Protein AF-A0A9N9JD90-F1 (afdb_monomer_lite)

Radius of gyration: 15.73 Å; chains: 1; bounding box: 44×30×40 Å

pLDDT: mean 80.85, std 16.16, range [41.91, 97.25]

Foldseek 3Di:
DVVVQLVVLLVLLVVLQVLLCLLLVDDLVPDDLVNLCVNLQVVLVLVVVVVVQVVVPDDDDPDDGDPSNLLSSLSSLLRNCVRQPAPVNPDDRCSLVSCCVRPVRNHPLSVLVVLVVSLVVCCVRVVVPVVSPVSSVVSVVSQCVGPVSVVSCVVPPVNVVD

Organism: NCBI:txid94023

InterPro domains:
  IPR044189 Exportin 4/7-like [PTHR12596] (6-162)
  IPR057947 Exportin-7/Ran-binding protein 17, TPR domain [PF25795] (3-162)

Sequence (162 aa):
FTQNLEVIEIKFAWLVYMIGGLVGGRQTYFSTEEDDVIDGEIACKVINIMNENKSWSDPRGSANGSEKLELAFIYFFQQFRKSYIGESSQNVSKAYNKLSEQLGINDQTMLLEIIVTKIGTNLKIWGANTNIINRTVALFNDLAAGYSSVRFLRKIQTAQFI

Structure (mmCIF, N/CA/C/O backbone):
data_AF-A0A9N9JD90-F1
#
_entry.id   AF-A0A9N9JD90-F1
#
loop_
_atom_site.group_PDB
_atom_site.id
_atom_site.type_symbol
_atom_site.label_atom_id
_atom_site.label_alt_id
_atom_site.label_comp_id
_atom_site.label_asym_id
_atom_site.label_entity_id
_atom_site.label_seq_id
_atom_site.pdbx_PDB_ins_code
_atom_site.Cartn_x
_atom_site.Cartn_y
_atom_site.Cartn_z
_atom_site.occupancy
_atom_site.B_iso_or_equiv
_atom_site.auth_seq_id
_atom_site.auth_comp_id
_atom_site.auth_asym_id
_atom_site.auth_atom_id
_atom_site.pdbx_PDB_model_num
ATOM 1 N N . PHE A 1 1 ? -26.413 12.065 7.040 1.00 55.69 1 PHE A N 1
ATOM 2 C CA . PH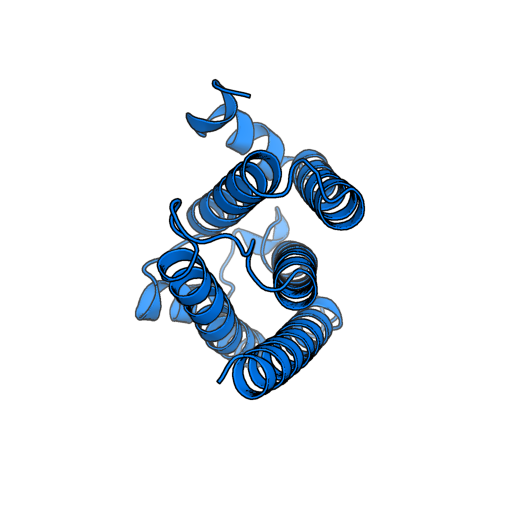E A 1 1 ? -25.018 12.345 6.638 1.00 55.69 1 PHE A CA 1
ATOM 3 C C . PHE A 1 1 ? -24.082 11.205 7.036 1.00 55.69 1 PHE A C 1
ATOM 5 O O . PHE A 1 1 ? -23.478 10.627 6.147 1.00 55.69 1 PHE A O 1
ATOM 12 N N . THR A 1 2 ? -24.041 10.796 8.309 1.00 60.34 2 THR A N 1
ATOM 13 C CA . THR A 1 2 ? -23.163 9.718 8.820 1.00 60.34 2 THR A CA 1
ATOM 14 C C . THR A 1 2 ? -23.352 8.363 8.124 1.00 60.34 2 THR A C 1
ATOM 16 O O . THR A 1 2 ? -22.377 7.753 7.709 1.00 60.34 2 THR A O 1
ATOM 19 N N . GLN A 1 3 ? -24.598 7.933 7.886 1.00 64.44 3 GLN A N 1
ATOM 20 C CA . GLN A 1 3 ? -24.886 6.669 7.186 1.00 64.44 3 GLN A CA 1
ATOM 21 C C . GLN A 1 3 ? -24.423 6.674 5.716 1.00 64.44 3 GLN A C 1
ATOM 23 O O . GLN A 1 3 ? -23.985 5.654 5.195 1.00 64.44 3 GLN A O 1
ATOM 28 N N . ASN A 1 4 ? -24.480 7.829 5.044 1.00 78.62 4 ASN A N 1
ATOM 29 C CA . ASN A 1 4 ? -23.990 7.948 3.668 1.00 78.62 4 ASN A CA 1
ATOM 30 C C . ASN A 1 4 ? -22.460 7.912 3.626 1.00 78.62 4 ASN A C 1
ATOM 32 O O . ASN A 1 4 ? -21.902 7.323 2.705 1.00 78.62 4 ASN A O 1
ATOM 36 N N . LEU A 1 5 ? -21.800 8.505 4.626 1.00 79.69 5 LEU A N 1
ATOM 37 C CA . LEU A 1 5 ? -20.347 8.477 4.752 1.00 79.69 5 LEU A CA 1
ATOM 38 C C . LEU A 1 5 ? -19.842 7.046 4.966 1.00 79.69 5 LEU A C 1
ATOM 40 O O . LEU A 1 5 ? -18.995 6.600 4.203 1.00 79.69 5 LEU A O 1
ATOM 44 N N . GLU A 1 6 ? -20.439 6.290 5.891 1.00 82.25 6 GLU A N 1
ATOM 45 C CA . GLU A 1 6 ? -20.046 4.897 6.144 1.00 82.25 6 GLU A CA 1
ATOM 46 C C . GLU A 1 6 ? -20.182 4.020 4.884 1.00 82.25 6 GLU A C 1
ATOM 48 O O . GLU A 1 6 ? -19.293 3.236 4.548 1.00 82.25 6 GLU A O 1
ATOM 53 N N . VAL A 1 7 ? -21.275 4.179 4.128 1.00 87.31 7 VAL A N 1
ATOM 54 C CA . VAL A 1 7 ? -21.475 3.452 2.863 1.00 87.31 7 VAL A CA 1
ATOM 55 C C . VAL A 1 7 ? -20.405 3.820 1.832 1.00 87.31 7 VAL A C 1
ATOM 57 O O . VAL A 1 7 ? -19.929 2.947 1.105 1.00 87.31 7 VAL A O 1
ATOM 60 N N . ILE A 1 8 ? -20.024 5.096 1.749 1.00 86.75 8 ILE A N 1
ATOM 61 C CA . ILE A 1 8 ? -18.970 5.567 0.842 1.00 86.75 8 ILE A CA 1
ATOM 62 C C . ILE A 1 8 ? -17.610 4.992 1.255 1.00 86.75 8 ILE A C 1
ATOM 64 O O . ILE A 1 8 ? -16.898 4.454 0.409 1.00 86.75 8 ILE A O 1
ATOM 68 N N . GLU A 1 9 ? -17.273 5.023 2.542 1.00 86.50 9 GLU A N 1
ATOM 69 C CA . GLU A 1 9 ? -16.024 4.466 3.069 1.00 86.50 9 GLU A CA 1
ATOM 70 C C . GLU A 1 9 ? -15.919 2.958 2.822 1.00 86.50 9 GLU A C 1
ATOM 72 O O . GLU A 1 9 ? -14.863 2.467 2.429 1.00 86.50 9 GLU A O 1
ATOM 77 N N . ILE A 1 10 ? -17.021 2.215 2.981 1.00 90.56 10 ILE A N 1
ATOM 78 C CA . ILE A 1 10 ? -17.069 0.781 2.667 1.00 90.56 10 ILE A CA 1
ATOM 79 C C . ILE A 1 10 ? -16.841 0.543 1.172 1.00 90.56 10 ILE A C 1
ATOM 81 O O . ILE A 1 10 ? -16.094 -0.364 0.805 1.00 90.56 10 ILE A O 1
ATOM 85 N N . LYS A 1 11 ? -17.453 1.348 0.295 1.00 93.12 11 LYS A N 1
ATOM 86 C CA . LYS A 1 11 ? -17.237 1.241 -1.158 1.00 93.12 11 LYS A CA 1
ATOM 87 C C . LYS A 1 11 ? -15.778 1.503 -1.525 1.00 93.12 11 LYS A C 1
ATOM 89 O O . LYS A 1 11 ? -15.215 0.745 -2.313 1.00 93.12 11 LYS A O 1
ATOM 94 N N . PHE A 1 12 ? -15.155 2.519 -0.927 1.00 92.88 12 PHE A N 1
ATOM 95 C CA . PHE A 1 12 ? -13.727 2.770 -1.111 1.00 92.88 12 PHE A CA 1
ATOM 96 C C . PHE A 1 12 ? -12.867 1.634 -0.559 1.00 92.88 12 PHE A C 1
ATOM 98 O O . PHE A 1 12 ? -11.923 1.230 -1.229 1.00 92.88 12 PHE A O 1
ATOM 105 N N . ALA A 1 13 ? -13.215 1.062 0.595 1.00 94.81 13 ALA A N 1
ATOM 106 C CA . ALA A 1 13 ? -12.484 -0.067 1.161 1.00 94.81 13 ALA A CA 1
ATOM 107 C C . ALA A 1 13 ? -12.482 -1.261 0.195 1.00 94.81 13 ALA A C 1
ATOM 109 O O . ALA A 1 13 ? -11.423 -1.799 -0.122 1.00 94.81 13 ALA A O 1
ATOM 110 N N . TRP A 1 14 ? -13.649 -1.630 -0.343 1.00 96.94 14 TRP A N 1
ATOM 111 C CA . TRP A 1 14 ? -13.754 -2.685 -1.355 1.00 96.94 14 TRP A CA 1
ATOM 112 C C . TRP A 1 14 ? -12.948 -2.371 -2.611 1.00 96.94 14 TRP A C 1
ATOM 114 O O . TRP A 1 14 ? -12.246 -3.244 -3.117 1.00 96.94 14 TRP A O 1
ATOM 124 N N . LEU A 1 15 ? -13.014 -1.131 -3.099 1.00 96.38 15 LEU A N 1
ATOM 125 C CA . LEU A 1 15 ? -12.248 -0.707 -4.267 1.00 96.38 15 LEU A CA 1
ATOM 126 C C . LEU A 1 15 ? -10.738 -0.852 -4.037 1.00 96.38 15 LEU A C 1
ATOM 128 O O . LEU A 1 15 ? -10.044 -1.418 -4.877 1.00 96.38 15 LEU A O 1
ATOM 132 N N . VAL A 1 16 ? -10.239 -0.398 -2.888 1.00 97.25 16 VAL A N 1
ATOM 133 C CA . VAL A 1 16 ? -8.819 -0.487 -2.524 1.00 97.25 16 VAL A CA 1
ATOM 134 C C . VAL A 1 16 ? -8.382 -1.947 -2.358 1.00 97.25 16 VAL A C 1
ATOM 136 O O . VAL A 1 16 ? -7.311 -2.315 -2.837 1.00 97.25 16 VAL A O 1
ATOM 139 N N . TYR A 1 17 ? -9.216 -2.809 -1.763 1.00 97.12 17 TYR A N 1
ATOM 140 C CA . TYR A 1 17 ? -8.941 -4.248 -1.695 1.00 97.12 17 TYR A CA 1
ATOM 141 C C . TYR A 1 17 ? -8.838 -4.891 -3.079 1.00 97.12 17 TYR A C 1
ATOM 143 O O . TYR A 1 17 ? -7.902 -5.651 -3.325 1.00 97.12 17 TYR A O 1
ATOM 151 N N . MET A 1 18 ? -9.769 -4.576 -3.986 1.00 96.00 18 MET A N 1
ATOM 152 C CA . MET A 1 18 ? -9.738 -5.090 -5.358 1.00 96.00 18 MET A CA 1
ATOM 153 C C . MET A 1 18 ? -8.479 -4.629 -6.093 1.00 96.00 18 MET A C 1
ATOM 155 O O . MET A 1 18 ? -7.806 -5.453 -6.704 1.00 96.00 18 MET A O 1
ATOM 159 N N . ILE A 1 19 ? -8.109 -3.350 -5.972 1.00 95.25 19 ILE A N 1
ATOM 160 C CA . ILE A 1 19 ? -6.869 -2.815 -6.550 1.00 95.25 19 ILE A CA 1
ATOM 161 C C . ILE A 1 19 ? -5.646 -3.548 -5.984 1.00 95.25 19 ILE A C 1
ATOM 163 O O . ILE A 1 19 ? -4.807 -4.014 -6.747 1.00 95.25 19 ILE A O 1
ATOM 167 N N . GLY A 1 20 ? -5.559 -3.711 -4.660 1.00 94.38 20 GLY A N 1
ATOM 168 C CA . GLY A 1 20 ? -4.459 -4.447 -4.034 1.00 94.38 20 GLY A CA 1
ATOM 169 C C . GLY A 1 20 ? -4.365 -5.892 -4.527 1.00 94.38 20 GLY A C 1
ATOM 170 O O . GLY A 1 20 ? -3.274 -6.369 -4.823 1.00 94.38 20 GLY A O 1
ATOM 171 N N . GLY A 1 21 ? -5.503 -6.575 -4.665 1.00 93.12 21 GLY A N 1
ATOM 172 C CA . GLY A 1 21 ? -5.559 -7.949 -5.161 1.00 93.12 21 GLY A CA 1
ATOM 173 C C . GLY A 1 21 ? -5.143 -8.070 -6.628 1.00 93.12 21 GLY A C 1
ATOM 174 O O . GLY A 1 21 ? -4.448 -9.019 -6.977 1.00 93.12 21 GLY A O 1
ATOM 175 N N . LEU A 1 22 ? -5.516 -7.098 -7.466 1.00 90.56 22 LEU A N 1
ATOM 176 C CA . LEU A 1 22 ? -5.107 -7.038 -8.872 1.00 90.56 22 LEU A CA 1
ATOM 177 C C . LEU A 1 22 ? -3.595 -6.852 -9.007 1.00 90.56 22 LEU A C 1
ATOM 179 O O . LEU A 1 22 ? -2.959 -7.618 -9.725 1.00 90.56 22 LEU A O 1
ATOM 183 N N . VAL A 1 23 ? -3.016 -5.903 -8.266 1.00 89.31 23 VAL A N 1
ATOM 184 C CA . VAL A 1 23 ? -1.566 -5.662 -8.282 1.00 89.31 23 VAL A CA 1
ATOM 185 C C . VAL A 1 23 ? -0.807 -6.883 -7.752 1.00 89.31 23 VAL A C 1
ATOM 187 O O . VAL A 1 23 ? 0.089 -7.398 -8.408 1.00 89.31 23 VAL A O 1
ATOM 190 N N . GLY A 1 24 ? -1.186 -7.392 -6.576 1.00 85.25 24 GLY A N 1
ATOM 191 C CA . GLY A 1 24 ? -0.469 -8.493 -5.921 1.00 85.25 24 GLY A CA 1
ATOM 192 C C . GLY A 1 24 ? -0.696 -9.878 -6.530 1.00 85.25 24 GLY A C 1
ATOM 193 O O . GLY A 1 24 ? 0.058 -10.804 -6.238 1.00 85.25 24 GLY A O 1
ATOM 194 N N . GLY A 1 25 ? -1.746 -10.045 -7.338 1.00 81.69 25 GLY A N 1
ATOM 195 C CA . GLY A 1 25 ? -2.081 -11.306 -7.999 1.00 81.69 25 GLY A CA 1
ATOM 196 C C . GLY A 1 25 ? -1.279 -11.571 -9.273 1.00 81.69 25 GLY A C 1
ATOM 197 O O . GLY A 1 25 ? -1.236 -12.714 -9.734 1.00 81.69 25 GLY A O 1
ATOM 198 N N . ARG A 1 26 ? -0.628 -10.549 -9.845 1.00 76.12 26 ARG A N 1
ATOM 199 C CA . ARG A 1 26 ? 0.210 -10.718 -11.034 1.00 76.12 26 ARG A CA 1
ATOM 200 C C . ARG A 1 26 ? 1.528 -11.382 -10.649 1.00 76.12 26 ARG A C 1
ATOM 202 O O . ARG A 1 26 ? 2.287 -10.888 -9.819 1.00 76.12 26 ARG A O 1
ATOM 209 N N . GLN A 1 27 ? 1.824 -12.518 -11.275 1.00 65.38 27 GLN A N 1
ATOM 210 C CA . GLN A 1 27 ? 3.155 -13.108 -11.184 1.00 65.38 27 GLN A CA 1
ATOM 211 C C . GLN A 1 27 ? 4.141 -12.187 -11.909 1.00 65.38 27 GLN A C 1
ATOM 213 O O . GLN A 1 27 ? 3.966 -11.905 -13.092 1.00 65.38 27 GLN A O 1
ATOM 218 N N . THR A 1 28 ? 5.190 -11.749 -11.214 1.00 60.72 28 THR A N 1
ATOM 219 C CA . THR A 1 28 ? 6.144 -10.722 -11.675 1.00 60.72 28 THR A CA 1
ATOM 220 C C . THR A 1 28 ? 6.809 -11.055 -13.021 1.00 60.72 28 THR A C 1
ATOM 222 O O . THR A 1 28 ? 7.243 -10.155 -13.725 1.00 60.72 28 THR A O 1
ATOM 225 N N . TYR A 1 29 ? 6.850 -12.335 -13.412 1.00 57.97 29 TYR A N 1
ATOM 226 C CA . TYR A 1 29 ? 7.399 -12.802 -14.693 1.00 57.97 29 TYR A CA 1
ATOM 227 C C . TYR A 1 29 ? 6.449 -12.670 -15.896 1.00 57.97 29 TYR A C 1
ATOM 229 O O . TYR A 1 29 ? 6.908 -12.773 -17.030 1.00 57.97 29 TYR A O 1
ATOM 237 N N . PHE A 1 30 ? 5.148 -12.460 -15.671 1.00 61.53 30 PHE A N 1
ATOM 238 C CA . PHE A 1 30 ? 4.139 -12.301 -16.728 1.00 61.53 30 PHE A CA 1
ATOM 239 C C . PHE A 1 30 ? 3.630 -10.860 -16.870 1.00 61.53 30 PHE A C 1
ATOM 241 O O . PHE A 1 30 ? 2.835 -10.595 -17.768 1.00 61.53 30 PHE A O 1
ATOM 248 N N . SER A 1 31 ? 4.055 -9.945 -15.992 1.00 70.88 31 SER A N 1
ATOM 249 C CA . SER A 1 31 ? 3.600 -8.551 -16.018 1.00 70.88 31 SER A CA 1
ATOM 250 C C . SER A 1 31 ? 4.231 -7.801 -17.188 1.00 70.88 31 SER A C 1
ATOM 252 O O . SER A 1 31 ? 5.439 -7.894 -17.414 1.00 70.88 31 SER A O 1
ATOM 254 N N . THR A 1 32 ? 3.415 -7.065 -17.939 1.00 82.19 32 THR A N 1
ATOM 255 C CA . THR A 1 32 ? 3.886 -6.236 -19.052 1.00 82.19 32 THR A CA 1
ATOM 256 C C . THR A 1 32 ? 4.228 -4.820 -18.590 1.00 82.19 32 THR A C 1
ATOM 258 O O . THR A 1 32 ? 3.810 -4.362 -17.529 1.00 82.19 32 THR A O 1
ATOM 261 N N . GLU A 1 33 ? 4.953 -4.072 -19.421 1.00 85.06 33 GLU A N 1
ATOM 262 C CA . GLU A 1 33 ? 5.179 -2.643 -19.181 1.00 85.06 33 GLU A CA 1
ATOM 263 C C . GLU A 1 33 ? 3.874 -1.823 -19.154 1.00 85.06 33 GLU A C 1
ATOM 265 O O . GLU A 1 33 ? 3.826 -0.773 -18.515 1.00 85.06 33 GLU A O 1
ATOM 270 N N . GLU A 1 34 ? 2.828 -2.274 -19.852 1.00 87.88 34 GLU A N 1
ATOM 271 C CA . GLU A 1 34 ? 1.504 -1.643 -19.830 1.00 87.88 34 GLU A CA 1
ATOM 272 C C . GLU A 1 34 ? 0.795 -1.892 -18.495 1.00 87.88 34 GLU A C 1
ATOM 274 O O . GLU A 1 34 ? 0.227 -0.958 -17.927 1.00 87.88 34 GLU A O 1
ATOM 279 N N . ASP A 1 35 ? 0.892 -3.113 -17.956 1.00 88.25 35 ASP A N 1
ATOM 280 C CA . ASP A 1 35 ? 0.387 -3.438 -16.617 1.00 88.25 35 ASP A CA 1
ATOM 281 C C . ASP A 1 35 ? 1.019 -2.536 -15.555 1.00 88.25 35 ASP A C 1
ATOM 283 O O . ASP A 1 35 ? 0.309 -1.994 -14.713 1.00 88.25 35 ASP A O 1
ATOM 287 N N . ASP A 1 36 ? 2.329 -2.305 -15.643 1.00 89.56 36 ASP A N 1
ATOM 288 C CA . ASP A 1 36 ? 3.048 -1.420 -14.728 1.00 89.56 36 ASP A CA 1
ATOM 289 C C . ASP A 1 36 ? 2.540 0.024 -14.777 1.00 89.56 36 ASP A C 1
ATOM 291 O O . ASP A 1 36 ? 2.410 0.679 -13.742 1.00 89.56 36 ASP A O 1
ATOM 295 N N . VAL A 1 37 ? 2.226 0.542 -15.968 1.00 91.25 37 VAL A N 1
ATOM 296 C CA . VAL A 1 37 ? 1.647 1.887 -16.105 1.00 91.25 37 VAL A CA 1
ATOM 297 C C . VAL A 1 37 ? 0.277 1.946 -15.432 1.00 91.25 37 VAL A C 1
ATOM 299 O O . VAL A 1 37 ? 0.016 2.881 -14.670 1.00 91.25 37 VAL A O 1
ATOM 302 N N . ILE A 1 38 ? -0.577 0.946 -15.668 1.00 92.50 38 ILE A N 1
ATOM 303 C CA . ILE A 1 38 ? -1.908 0.865 -15.053 1.00 92.50 38 ILE A CA 1
ATOM 304 C C . ILE A 1 38 ? -1.783 0.778 -13.529 1.00 92.50 38 ILE A C 1
ATOM 306 O O . ILE A 1 38 ? -2.486 1.494 -12.812 1.00 92.50 38 ILE A O 1
ATOM 310 N N . ASP A 1 39 ? -0.859 -0.044 -13.033 1.00 92.50 39 ASP A N 1
ATOM 311 C CA . ASP A 1 39 ? -0.609 -0.239 -11.607 1.00 92.50 39 ASP A CA 1
ATOM 312 C C . ASP A 1 39 ? -0.100 1.043 -10.939 1.00 92.50 39 ASP A C 1
ATOM 314 O O . ASP A 1 39 ? -0.540 1.386 -9.838 1.00 92.50 39 ASP A O 1
ATOM 318 N N . GLY A 1 40 ? 0.737 1.817 -11.634 1.00 92.62 40 GLY A N 1
ATOM 319 C CA . GLY A 1 40 ? 1.126 3.160 -11.211 1.00 92.62 40 GLY A CA 1
ATOM 320 C C . GLY A 1 40 ? -0.064 4.123 -11.117 1.00 92.62 40 GLY A C 1
ATOM 321 O O . GLY A 1 40 ? -0.225 4.809 -10.109 1.00 92.62 40 GLY A O 1
ATOM 322 N N . GLU A 1 41 ? -0.944 4.158 -12.122 1.00 94.00 41 GLU A N 1
ATOM 323 C CA . GLU A 1 41 ? -2.117 5.048 -12.125 1.00 94.00 41 GLU A CA 1
ATOM 324 C C . GLU A 1 41 ? -3.126 4.721 -11.020 1.00 94.00 41 GLU A C 1
ATOM 326 O O . GLU A 1 41 ? -3.655 5.622 -10.359 1.00 94.00 41 GLU A O 1
ATOM 331 N N . ILE A 1 42 ? -3.419 3.437 -10.807 1.00 94.06 42 ILE A N 1
ATOM 332 C CA . ILE A 1 42 ? -4.332 3.022 -9.736 1.00 94.06 42 ILE A CA 1
ATOM 333 C C . ILE A 1 42 ? -3.695 3.228 -8.360 1.00 94.06 42 ILE A C 1
ATOM 335 O O . ILE A 1 42 ? -4.396 3.652 -7.441 1.00 94.06 42 ILE A O 1
ATOM 339 N N . ALA A 1 43 ? -2.379 3.037 -8.219 1.00 94.69 43 ALA A N 1
ATOM 340 C CA . ALA A 1 43 ? -1.661 3.360 -6.991 1.00 94.69 43 ALA A CA 1
ATOM 341 C C . ALA A 1 43 ? -1.752 4.850 -6.648 1.00 94.69 43 ALA A C 1
ATOM 343 O O . ALA A 1 43 ? -2.040 5.187 -5.497 1.00 94.69 43 ALA A O 1
ATOM 344 N N . CYS A 1 44 ? -1.613 5.741 -7.639 1.00 95.19 44 CYS A N 1
ATOM 345 C CA . CYS A 1 44 ? -1.802 7.177 -7.432 1.00 95.19 44 CYS A CA 1
ATOM 346 C C . CYS A 1 44 ? -3.186 7.493 -6.855 1.00 95.19 44 CYS A C 1
ATOM 348 O O . CYS A 1 44 ? -3.309 8.244 -5.887 1.00 95.19 44 CYS A O 1
ATOM 350 N N . LYS A 1 45 ? -4.239 6.870 -7.400 1.00 95.31 45 LYS A N 1
ATOM 351 C CA . LYS A 1 45 ? -5.612 7.042 -6.903 1.00 95.31 45 LYS A CA 1
ATOM 352 C C . LYS A 1 45 ? -5.756 6.559 -5.459 1.00 95.31 45 LYS A C 1
ATOM 354 O O . LYS A 1 45 ? -6.343 7.272 -4.651 1.00 95.31 45 LYS A O 1
ATOM 359 N N . VAL A 1 46 ? -5.204 5.394 -5.112 1.00 96.00 46 VAL A N 1
ATOM 360 C CA . VAL A 1 46 ? -5.259 4.861 -3.737 1.00 96.00 46 VAL A CA 1
ATOM 361 C C . VAL A 1 46 ? -4.531 5.777 -2.750 1.00 96.00 46 VAL A C 1
ATOM 363 O O . VAL A 1 46 ? -5.078 6.083 -1.690 1.00 96.00 46 VAL A O 1
ATOM 366 N N . ILE A 1 47 ? -3.334 6.257 -3.100 1.00 93.94 47 ILE A N 1
ATOM 367 C CA . ILE A 1 47 ? -2.548 7.162 -2.246 1.00 93.94 47 ILE A CA 1
ATOM 368 C C . ILE A 1 47 ? -3.267 8.506 -2.067 1.00 93.94 47 ILE A C 1
ATOM 370 O O . ILE A 1 47 ? -3.313 9.023 -0.952 1.00 93.94 47 ILE A O 1
ATOM 374 N N . ASN A 1 48 ? -3.901 9.039 -3.114 1.00 92.50 48 ASN A N 1
ATOM 375 C CA . ASN A 1 48 ? -4.724 10.244 -3.001 1.00 92.50 48 ASN A CA 1
ATOM 376 C C . ASN A 1 48 ? -5.908 10.044 -2.047 1.00 92.50 48 ASN A C 1
ATOM 378 O O . ASN A 1 48 ? -6.098 10.858 -1.148 1.00 92.50 48 ASN A O 1
ATOM 382 N N . ILE A 1 49 ? -6.652 8.936 -2.163 1.00 90.62 49 ILE A N 1
ATOM 383 C CA . ILE A 1 49 ? -7.753 8.628 -1.230 1.00 90.62 49 ILE A CA 1
ATOM 384 C C . ILE A 1 49 ? -7.223 8.538 0.210 1.00 90.62 49 ILE A C 1
ATOM 386 O O . ILE A 1 49 ? -7.855 9.051 1.131 1.00 90.62 49 ILE A O 1
ATOM 390 N N . MET A 1 50 ? -6.054 7.926 0.424 1.00 91.12 50 MET A N 1
ATOM 391 C CA . MET A 1 50 ? -5.428 7.857 1.747 1.00 91.12 50 MET A CA 1
ATOM 392 C C . MET A 1 50 ? -5.085 9.249 2.302 1.00 91.12 50 MET A C 1
ATOM 394 O O . MET A 1 50 ? -5.335 9.514 3.480 1.00 91.12 50 MET A O 1
ATOM 398 N N . ASN A 1 51 ? -4.511 10.127 1.478 1.00 86.81 51 ASN A N 1
ATOM 399 C CA . ASN A 1 51 ? -4.120 11.478 1.884 1.00 86.81 51 ASN A CA 1
ATOM 400 C C . ASN A 1 51 ? -5.339 12.343 2.229 1.00 86.81 51 ASN A C 1
ATOM 402 O O . ASN A 1 51 ? -5.337 13.017 3.259 1.00 86.81 51 ASN A O 1
ATOM 406 N N . GLU A 1 52 ? -6.404 12.257 1.430 1.00 80.69 52 GLU A N 1
ATOM 407 C CA . GLU A 1 52 ? -7.670 12.943 1.709 1.00 80.69 52 GLU A CA 1
ATOM 408 C C . GLU A 1 52 ? -8.356 12.385 2.965 1.00 80.69 52 GLU A C 1
ATOM 410 O O . GLU A 1 52 ? -8.838 13.138 3.805 1.00 80.69 52 GLU A O 1
ATOM 415 N N . ASN A 1 53 ? -8.321 11.067 3.183 1.00 76.38 53 ASN A N 1
ATOM 416 C CA . ASN A 1 53 ? -8.851 10.473 4.414 1.00 76.38 53 ASN A CA 1
ATOM 417 C C . ASN A 1 53 ? -8.092 10.957 5.668 1.00 76.38 53 ASN A C 1
ATOM 419 O O . ASN A 1 53 ? -8.676 11.148 6.738 1.00 76.38 53 ASN A O 1
ATOM 423 N N . LYS A 1 54 ? -6.777 11.188 5.545 1.00 66.62 54 LYS A N 1
ATOM 424 C CA . LYS A 1 54 ? -5.945 11.732 6.626 1.00 66.62 54 LYS A CA 1
ATOM 425 C C . LYS A 1 54 ? -6.292 13.190 6.940 1.00 66.62 54 LYS A C 1
ATOM 427 O O . LYS A 1 54 ? -6.290 13.547 8.115 1.00 66.62 54 LYS A O 1
ATOM 432 N N . SER A 1 55 ? -6.609 14.011 5.934 1.00 59.38 55 SER A N 1
ATOM 433 C CA . SER A 1 55 ? -6.970 15.424 6.135 1.00 59.38 55 SER A CA 1
ATOM 434 C C . SER A 1 55 ? -8.280 15.585 6.917 1.00 59.38 55 SER A C 1
ATOM 436 O O . SER A 1 55 ? -8.429 16.530 7.689 1.00 59.38 55 SER A O 1
ATOM 438 N N . TRP A 1 56 ? -9.198 14.622 6.796 1.00 53.84 56 TRP A N 1
ATOM 439 C CA . TRP A 1 56 ? -10.462 14.605 7.542 1.00 53.84 56 TRP A CA 1
ATOM 440 C C . TRP A 1 56 ? -10.328 14.075 8.978 1.00 53.84 56 TRP A C 1
ATOM 442 O O . TRP A 1 56 ? -11.232 14.276 9.784 1.00 53.84 56 TRP A O 1
ATOM 452 N N . SER A 1 57 ? -9.206 13.426 9.311 1.00 59.06 57 SER A N 1
ATOM 453 C CA . SER A 1 57 ? -9.012 12.686 10.569 1.00 59.06 57 SER A CA 1
ATOM 454 C C . SER A 1 57 ? -8.215 13.441 11.659 1.00 59.06 57 SER A C 1
ATOM 456 O O . SER A 1 57 ? -7.789 12.824 12.634 1.00 59.06 57 SER A O 1
ATOM 458 N N . ASP A 1 58 ? -7.978 14.753 11.531 1.00 55.09 58 ASP A N 1
ATOM 459 C CA . ASP A 1 58 ? -7.203 15.546 12.511 1.00 55.09 58 ASP A CA 1
ATOM 460 C C . ASP A 1 58 ? -8.040 15.991 13.750 1.00 55.09 58 ASP A C 1
ATOM 462 O O . ASP A 1 58 ? -9.269 16.097 13.717 1.00 55.09 58 ASP A O 1
ATOM 466 N N . PRO A 1 59 ? -7.410 16.279 14.902 1.00 47.12 59 PRO A N 1
ATOM 467 C CA . PRO A 1 59 ? -7.371 15.491 16.131 1.00 47.12 59 PRO A CA 1
ATOM 468 C C . PRO A 1 59 ? -8.473 15.866 17.153 1.00 47.12 59 PRO A C 1
ATOM 470 O O . PRO A 1 59 ? -8.322 15.628 18.351 1.00 47.12 59 PRO A O 1
ATOM 473 N N . ARG A 1 60 ? -9.566 16.512 16.719 1.00 44.84 60 ARG A N 1
ATOM 474 C CA . ARG A 1 60 ? -10.640 17.021 17.608 1.00 44.84 60 ARG A CA 1
ATOM 475 C C . ARG A 1 60 ? -12.005 16.358 17.385 1.00 44.84 60 ARG A C 1
ATOM 477 O O . ARG A 1 60 ? -12.974 16.745 18.034 1.00 44.84 60 ARG A O 1
ATOM 484 N N . GLY A 1 61 ? -12.103 15.386 16.478 1.00 42.44 61 GLY A N 1
ATOM 485 C CA . GLY A 1 61 ? -13.355 14.717 16.121 1.00 42.44 61 GLY A CA 1
ATOM 486 C C . GLY A 1 61 ? -13.374 13.257 16.561 1.00 42.44 61 GLY A C 1
ATOM 487 O O . GLY A 1 61 ? -12.531 12.479 16.148 1.00 42.44 61 GLY A O 1
ATOM 488 N N . SER A 1 62 ? -14.361 12.897 17.380 1.00 47.41 62 SER A N 1
ATOM 489 C CA . SER A 1 62 ? -14.609 11.611 18.061 1.00 47.41 62 SER A CA 1
ATOM 490 C C . SER A 1 62 ? -14.727 10.335 17.191 1.00 47.41 62 SER A C 1
ATOM 492 O O . SER A 1 62 ? -15.239 9.323 17.672 1.00 47.41 62 SER A O 1
ATOM 494 N N . ALA A 1 63 ? -14.291 10.330 15.937 1.00 57.12 63 ALA A N 1
ATOM 495 C CA . ALA A 1 63 ? -14.303 9.136 15.104 1.00 57.12 63 ALA A CA 1
ATOM 496 C C . ALA A 1 63 ? -12.920 8.959 14.485 1.00 57.12 63 ALA A C 1
ATOM 498 O O . ALA A 1 63 ? -12.557 9.664 13.547 1.00 57.12 63 ALA A O 1
ATOM 499 N N . ASN A 1 64 ? -12.154 7.994 15.001 1.00 61.66 64 ASN A N 1
ATOM 500 C CA . ASN A 1 64 ? -11.114 7.366 14.190 1.00 61.66 64 ASN A CA 1
ATOM 501 C C . ASN A 1 64 ? -11.790 6.997 12.855 1.00 61.66 64 ASN A C 1
ATOM 503 O O . ASN A 1 64 ? -12.925 6.522 12.904 1.00 61.66 64 ASN A O 1
ATOM 507 N N . GLY A 1 65 ? -11.173 7.302 11.705 1.00 74.38 65 GLY A N 1
ATOM 508 C CA . GLY A 1 65 ? -11.789 7.112 10.379 1.00 74.38 65 GLY A CA 1
ATOM 509 C C . GLY A 1 65 ? -12.266 5.674 10.114 1.00 74.38 65 GLY A C 1
ATOM 510 O O . GLY A 1 65 ? -12.332 4.841 11.005 1.00 74.38 65 GLY A O 1
ATOM 511 N N . SER A 1 66 ? -12.604 5.294 8.887 1.00 86.31 66 SER A N 1
ATOM 512 C CA . SER A 1 66 ? -13.077 3.916 8.664 1.00 86.31 66 SER A CA 1
ATOM 513 C C . SER A 1 66 ? -12.000 2.844 8.898 1.00 86.31 66 SER A C 1
ATOM 515 O O . SER A 1 66 ? -11.027 2.760 8.147 1.00 86.31 66 SER A O 1
ATOM 517 N N . GLU A 1 67 ? -12.215 1.947 9.876 1.00 89.06 67 GLU A N 1
ATOM 518 C CA . GLU A 1 67 ? -11.351 0.770 10.105 1.00 89.06 67 GLU A CA 1
ATOM 519 C C . GLU A 1 67 ? -11.223 -0.078 8.834 1.00 89.06 67 GLU A C 1
ATOM 521 O O . GLU A 1 67 ? -10.137 -0.533 8.481 1.00 89.06 67 GLU A O 1
ATOM 526 N N . LYS A 1 68 ? -12.337 -0.286 8.123 1.00 91.56 68 LYS A N 1
ATOM 527 C CA . LYS A 1 68 ? -12.370 -1.123 6.915 1.00 91.56 68 LYS A CA 1
ATOM 528 C C . LYS A 1 68 ? -11.503 -0.521 5.813 1.00 91.56 68 LYS A C 1
ATOM 530 O O . LYS A 1 68 ? -10.785 -1.249 5.131 1.00 91.56 68 LYS A O 1
ATOM 535 N N . LEU A 1 69 ? -11.565 0.800 5.651 1.00 92.00 69 LEU A N 1
ATOM 536 C CA . LEU A 1 69 ? -10.757 1.519 4.673 1.00 92.00 69 LEU A CA 1
ATOM 537 C C . LEU A 1 69 ? -9.275 1.505 5.062 1.00 92.00 69 LEU A C 1
ATOM 539 O O . LEU A 1 69 ? -8.413 1.299 4.213 1.00 92.00 69 LEU A O 1
ATOM 543 N N . GLU A 1 70 ? -8.983 1.637 6.354 1.00 93.19 70 GLU A N 1
ATOM 544 C CA . GLU A 1 70 ? -7.625 1.558 6.881 1.00 93.19 70 GLU A CA 1
ATOM 545 C C . GLU A 1 70 ? -6.980 0.187 6.624 1.00 93.19 70 GLU A C 1
ATOM 547 O O . GLU A 1 70 ? -5.870 0.094 6.098 1.00 93.19 70 GLU A O 1
ATOM 552 N N . LEU A 1 71 ? -7.707 -0.896 6.907 1.00 95.00 71 LEU A N 1
ATOM 553 C CA . LEU A 1 71 ? -7.258 -2.256 6.608 1.00 95.00 71 LEU A CA 1
ATOM 554 C C . LEU A 1 71 ? -7.045 -2.479 5.103 1.00 95.00 71 LEU A C 1
ATOM 556 O O . LEU A 1 71 ? -6.123 -3.205 4.720 1.00 95.00 71 LEU A O 1
ATOM 560 N N . ALA A 1 72 ? -7.861 -1.846 4.255 1.00 96.94 72 ALA A N 1
ATOM 561 C CA . ALA A 1 72 ? -7.697 -1.906 2.809 1.00 96.94 72 ALA A CA 1
ATOM 562 C C . ALA A 1 72 ? -6.399 -1.218 2.359 1.00 96.94 72 ALA A C 1
ATOM 564 O O . ALA A 1 72 ? -5.662 -1.792 1.557 1.00 96.94 72 ALA A O 1
ATOM 565 N N . PHE A 1 73 ? -6.062 -0.047 2.913 1.00 96.19 73 PHE A N 1
ATOM 566 C CA . PHE A 1 73 ? -4.785 0.617 2.621 1.00 96.19 73 PHE A CA 1
ATOM 567 C C . PHE A 1 73 ? -3.584 -0.227 3.041 1.00 96.19 73 PHE A C 1
ATOM 569 O O . PHE A 1 73 ? -2.638 -0.365 2.265 1.00 96.19 73 PHE A O 1
ATOM 576 N N . ILE A 1 74 ? -3.623 -0.830 4.236 1.00 96.25 74 ILE A N 1
ATOM 577 C CA . ILE A 1 74 ? -2.550 -1.724 4.698 1.00 96.25 74 ILE A CA 1
ATOM 578 C C . ILE A 1 74 ? -2.369 -2.882 3.714 1.00 96.25 74 ILE A C 1
ATOM 580 O O . ILE A 1 74 ? -1.250 -3.153 3.280 1.00 96.25 74 ILE A O 1
ATOM 584 N N . TYR A 1 75 ? -3.467 -3.533 3.321 1.00 96.75 75 TYR A N 1
ATOM 585 C CA . TYR A 1 75 ? -3.424 -4.628 2.356 1.00 96.75 75 TYR A CA 1
ATOM 586 C C . TYR A 1 75 ? -2.863 -4.179 1.003 1.00 96.75 75 TYR A C 1
ATOM 588 O O . TYR A 1 75 ? -1.990 -4.849 0.455 1.00 96.75 75 TYR A O 1
ATOM 596 N N . PHE A 1 76 ? -3.312 -3.035 0.483 1.00 97.06 76 PHE A N 1
ATOM 597 C CA . PHE A 1 76 ? -2.793 -2.478 -0.762 1.00 97.06 76 PHE A CA 1
ATOM 598 C C . PHE A 1 76 ? -1.274 -2.288 -0.700 1.00 97.06 76 PHE A C 1
ATOM 600 O O . PHE A 1 76 ? -0.571 -2.785 -1.578 1.00 97.06 76 PHE A O 1
ATOM 607 N N . PHE A 1 77 ? -0.745 -1.659 0.355 1.00 95.00 77 PHE A N 1
ATOM 608 C CA . PHE A 1 77 ? 0.700 -1.464 0.485 1.00 95.00 77 PHE A CA 1
ATOM 609 C C . PHE A 1 77 ? 1.466 -2.780 0.607 1.00 95.00 77 PHE A C 1
ATOM 611 O O . PHE A 1 77 ? 2.555 -2.884 0.049 1.00 95.00 77 PHE A O 1
ATOM 618 N N . GLN A 1 78 ? 0.905 -3.804 1.258 1.00 92.88 78 GLN A N 1
ATOM 619 C CA . GLN A 1 78 ? 1.520 -5.136 1.277 1.00 92.88 78 GLN A CA 1
ATOM 620 C C . GLN A 1 78 ? 1.659 -5.718 -0.136 1.00 92.88 78 GLN A C 1
ATOM 622 O O . GLN A 1 78 ? 2.716 -6.247 -0.477 1.00 92.88 78 GLN A O 1
ATOM 627 N N . GLN A 1 79 ? 0.613 -5.620 -0.960 1.00 92.81 79 GLN A N 1
ATOM 628 C CA . GLN A 1 79 ? 0.622 -6.159 -2.324 1.00 92.81 79 GLN A CA 1
ATOM 629 C C . GLN A 1 79 ? 1.494 -5.333 -3.274 1.00 92.81 79 GLN A C 1
ATOM 631 O O . GLN A 1 79 ? 2.301 -5.884 -4.022 1.00 92.81 79 GLN A O 1
ATOM 636 N N . PHE A 1 80 ? 1.393 -4.007 -3.201 1.00 91.00 80 PHE A N 1
ATOM 637 C CA . PHE A 1 80 ? 2.170 -3.104 -4.042 1.00 91.00 80 PHE A CA 1
ATOM 638 C C . PHE A 1 80 ? 3.670 -3.221 -3.743 1.00 91.00 80 PHE A C 1
ATOM 640 O O . PHE A 1 80 ? 4.488 -3.325 -4.654 1.00 91.00 80 PHE A O 1
ATOM 647 N N . ARG A 1 81 ? 4.038 -3.324 -2.458 1.00 88.50 81 ARG A N 1
ATOM 648 C CA . ARG A 1 81 ? 5.419 -3.568 -2.025 1.00 88.50 81 ARG A CA 1
ATOM 649 C C . ARG A 1 81 ? 5.978 -4.861 -2.607 1.00 88.50 81 ARG A C 1
ATOM 651 O O . ARG A 1 81 ? 7.105 -4.856 -3.082 1.00 88.50 81 ARG A O 1
ATOM 658 N N . LYS A 1 82 ? 5.219 -5.963 -2.561 1.00 86.69 82 LYS A N 1
ATOM 659 C CA . LYS A 1 82 ? 5.666 -7.260 -3.106 1.00 86.69 82 LYS A CA 1
ATOM 660 C C . LYS A 1 82 ? 5.985 -7.191 -4.599 1.00 86.69 82 LYS A C 1
ATOM 662 O O . LYS A 1 82 ? 6.879 -7.899 -5.044 1.00 86.69 82 LYS A O 1
ATOM 667 N N . SER A 1 83 ? 5.268 -6.345 -5.332 1.00 86.38 83 SER A N 1
ATOM 668 C CA . SER A 1 83 ? 5.387 -6.232 -6.787 1.00 86.38 83 SER A CA 1
ATOM 669 C C . SER A 1 83 ? 6.480 -5.246 -7.213 1.00 86.38 83 SER A C 1
ATOM 671 O O . SER A 1 83 ? 7.196 -5.511 -8.173 1.00 86.38 83 SER A O 1
ATOM 673 N N . TYR A 1 84 ? 6.661 -4.145 -6.471 1.00 85.25 84 TYR A N 1
ATOM 674 C CA . TYR A 1 84 ? 7.459 -2.996 -6.926 1.00 85.25 84 TYR A CA 1
ATOM 675 C C . TYR A 1 84 ? 8.644 -2.603 -6.026 1.00 85.25 84 TYR A C 1
ATOM 677 O O . TYR A 1 84 ? 9.359 -1.645 -6.342 1.00 85.25 84 TYR A O 1
ATOM 685 N N . ILE A 1 85 ? 8.889 -3.322 -4.923 1.00 82.56 85 ILE A N 1
ATOM 686 C CA . ILE A 1 85 ? 9.997 -3.059 -3.987 1.00 82.56 85 ILE A CA 1
ATOM 687 C C . ILE A 1 85 ? 10.827 -4.338 -3.765 1.00 82.56 85 ILE A C 1
ATOM 689 O O . ILE A 1 85 ? 10.382 -5.270 -3.095 1.00 82.56 85 ILE A O 1
ATOM 693 N N . GLY A 1 86 ? 12.066 -4.365 -4.269 1.00 75.31 86 GLY A N 1
ATOM 694 C CA . GLY A 1 86 ? 12.995 -5.495 -4.161 1.00 75.31 86 GLY A CA 1
ATOM 695 C C . GLY A 1 86 ? 14.288 -5.302 -4.971 1.00 75.31 86 GLY A C 1
ATOM 696 O O . GLY A 1 86 ? 14.466 -4.310 -5.671 1.00 75.31 86 GLY A O 1
ATOM 697 N N . GLU A 1 87 ? 15.228 -6.248 -4.879 1.00 60.09 87 GLU A N 1
ATOM 698 C CA . GLU A 1 87 ? 16.507 -6.173 -5.616 1.00 60.09 87 GLU A CA 1
ATOM 699 C C . GLU A 1 87 ? 16.334 -6.322 -7.136 1.00 60.09 87 GLU A C 1
ATOM 701 O O . GLU A 1 87 ? 17.071 -5.701 -7.899 1.00 60.09 87 GLU A O 1
ATOM 706 N N . SER A 1 88 ? 15.317 -7.061 -7.590 1.00 53.44 88 SER A N 1
ATOM 707 C CA . SER A 1 88 ? 14.957 -7.167 -9.010 1.00 53.44 88 SER A CA 1
ATOM 708 C C . SER A 1 88 ? 14.226 -5.933 -9.553 1.00 53.44 88 SER A C 1
ATOM 710 O O . SER A 1 88 ? 14.161 -5.767 -10.766 1.00 53.44 88 SER A O 1
ATOM 712 N N . SER A 1 89 ? 13.703 -5.054 -8.686 1.00 55.44 89 SER A N 1
ATOM 713 C CA . SER A 1 89 ? 12.949 -3.854 -9.078 1.00 55.44 89 SER A CA 1
ATOM 714 C C . SER A 1 89 ? 13.799 -2.581 -9.123 1.00 55.44 89 SER A C 1
ATOM 716 O O . SER A 1 89 ? 13.273 -1.502 -9.390 1.00 55.44 89 SER A O 1
ATOM 718 N N . GLN A 1 90 ? 15.118 -2.683 -8.899 1.00 48.22 90 GLN A N 1
ATOM 719 C CA . GLN A 1 90 ? 16.032 -1.538 -9.030 1.00 48.22 90 GLN A CA 1
ATOM 720 C C . GLN A 1 90 ? 16.117 -0.995 -10.466 1.00 48.22 90 GLN A C 1
ATOM 722 O O . GLN A 1 90 ? 16.619 0.107 -10.663 1.00 48.22 90 GLN A O 1
ATOM 727 N N . ASN A 1 91 ? 15.577 -1.724 -11.446 1.00 49.12 91 ASN A N 1
ATOM 728 C CA . ASN A 1 91 ? 15.543 -1.320 -12.840 1.00 49.12 91 ASN A CA 1
ATOM 729 C C . ASN A 1 91 ? 14.091 -1.224 -13.353 1.00 49.12 91 ASN A C 1
ATOM 731 O O . ASN A 1 91 ? 13.448 -2.232 -13.611 1.00 49.12 91 ASN A O 1
ATOM 735 N N . VAL A 1 92 ? 13.631 0.011 -13.587 1.00 61.94 92 VAL A N 1
ATOM 736 C CA . VAL A 1 92 ? 12.742 0.367 -14.717 1.00 61.94 92 VAL A CA 1
ATOM 737 C C . VAL A 1 92 ? 11.291 -0.156 -14.679 1.00 61.94 92 VAL A C 1
ATOM 739 O O . VAL A 1 92 ? 10.714 -0.422 -15.727 1.00 61.94 92 VAL A O 1
ATOM 742 N N . SER A 1 93 ? 10.623 -0.253 -13.523 1.00 78.44 93 SER A N 1
ATOM 743 C CA . SER A 1 93 ? 9.155 -0.387 -13.585 1.00 78.44 93 SER A CA 1
ATOM 744 C C . SER A 1 93 ? 8.525 0.932 -14.038 1.00 78.44 93 SER A C 1
ATOM 746 O O . SER A 1 93 ? 8.741 1.981 -13.420 1.00 78.44 93 SER A O 1
ATOM 748 N N . LYS A 1 94 ? 7.695 0.882 -15.087 1.00 87.50 94 LYS A N 1
ATOM 749 C CA . LYS A 1 94 ? 6.966 2.062 -15.583 1.00 87.50 94 LYS A CA 1
ATOM 750 C C . LYS A 1 94 ? 5.897 2.565 -14.607 1.00 87.50 94 LYS A C 1
ATOM 752 O O . LYS A 1 94 ? 5.420 3.686 -14.784 1.00 87.50 94 LYS A O 1
ATOM 757 N N . ALA A 1 95 ? 5.597 1.818 -13.542 1.00 88.88 95 ALA A N 1
ATOM 758 C CA . ALA A 1 95 ? 4.730 2.270 -12.457 1.00 88.88 95 ALA A CA 1
ATOM 759 C C . ALA A 1 95 ? 5.259 3.556 -11.804 1.00 88.88 95 ALA A C 1
ATOM 761 O O . ALA A 1 95 ? 4.491 4.484 -11.532 1.00 88.88 95 ALA A O 1
ATOM 762 N N . TYR A 1 96 ? 6.584 3.664 -11.632 1.00 90.56 96 TYR A N 1
ATOM 763 C CA . TYR A 1 96 ? 7.209 4.852 -11.045 1.00 90.56 96 TYR A CA 1
ATOM 764 C C . TYR A 1 96 ? 7.089 6.098 -11.928 1.00 90.56 96 TYR A C 1
ATOM 766 O O . TYR A 1 96 ? 7.082 7.203 -11.396 1.00 90.56 96 TYR A O 1
ATOM 774 N N . ASN A 1 97 ? 6.893 5.962 -13.246 1.00 91.88 97 ASN A N 1
ATOM 775 C CA . ASN A 1 97 ? 6.657 7.122 -14.113 1.00 91.88 97 ASN A CA 1
ATOM 776 C C . ASN A 1 97 ? 5.359 7.839 -13.724 1.00 91.88 97 ASN A C 1
ATOM 778 O O . ASN A 1 97 ? 5.328 9.063 -13.629 1.00 91.88 97 ASN A O 1
ATOM 782 N N . LYS A 1 98 ? 4.294 7.074 -13.453 1.00 93.06 98 LYS A N 1
ATOM 783 C CA . LYS A 1 98 ? 2.987 7.623 -13.068 1.00 93.06 98 LYS A CA 1
ATOM 784 C C . LYS A 1 98 ? 2.968 8.137 -11.637 1.00 93.06 98 LYS A C 1
ATOM 786 O O . LYS A 1 98 ? 2.392 9.194 -11.376 1.00 93.06 98 LYS A O 1
ATOM 791 N N . LEU A 1 99 ? 3.647 7.430 -10.739 1.00 92.19 99 LEU A N 1
ATOM 792 C CA . LEU A 1 99 ? 3.855 7.865 -9.360 1.00 92.19 99 LEU A CA 1
ATOM 793 C C . LEU A 1 99 ? 4.673 9.167 -9.285 1.00 92.19 99 LEU A C 1
ATOM 795 O O . LEU A 1 99 ? 4.337 10.057 -8.505 1.00 92.19 99 LEU A O 1
ATOM 799 N N . SER A 1 100 ? 5.692 9.319 -10.131 1.00 93.06 100 SER A N 1
ATOM 800 C CA . SER A 1 100 ? 6.480 10.549 -10.251 1.00 93.06 100 SER A CA 1
ATOM 801 C C . SER A 1 100 ? 5.640 11.695 -10.819 1.00 93.06 100 SER A C 1
ATOM 803 O O . SER A 1 100 ? 5.561 12.754 -10.201 1.00 93.06 100 SER A O 1
ATOM 805 N N . GLU A 1 101 ? 4.938 11.464 -11.934 1.00 93.56 101 GLU A N 1
ATOM 806 C CA . GLU A 1 101 ? 4.117 12.473 -12.619 1.00 93.56 101 GLU A CA 1
ATOM 807 C C . GLU A 1 101 ? 3.013 13.053 -11.719 1.00 93.56 101 GLU A C 1
ATOM 809 O O . GLU A 1 101 ? 2.789 14.262 -11.719 1.00 93.56 101 GLU A O 1
ATOM 814 N N . GLN A 1 102 ? 2.323 12.207 -10.946 1.00 93.62 102 GLN A N 1
ATOM 815 C CA . GLN A 1 102 ? 1.147 12.634 -10.176 1.00 93.62 102 GLN A CA 1
ATOM 816 C C . GLN A 1 102 ? 1.442 12.954 -8.709 1.00 93.62 102 GLN A C 1
ATOM 818 O O . GLN A 1 102 ? 0.750 13.785 -8.126 1.00 93.62 102 GLN A O 1
ATOM 823 N N . LEU A 1 103 ? 2.423 12.282 -8.097 1.00 91.75 103 LEU A N 1
ATOM 824 C CA . LEU A 1 103 ? 2.685 12.361 -6.654 1.00 91.75 103 LEU A CA 1
ATOM 825 C C . LEU A 1 103 ? 4.128 12.750 -6.312 1.00 91.75 103 LEU A C 1
ATOM 827 O O . LEU A 1 103 ? 4.454 12.884 -5.134 1.00 91.75 103 LEU A O 1
ATOM 831 N N . GLY A 1 104 ? 5.004 12.909 -7.309 1.00 91.75 104 GLY A N 1
ATOM 832 C CA . GLY A 1 104 ? 6.424 13.196 -7.095 1.00 91.75 104 GLY A CA 1
ATOM 833 C C . GLY A 1 104 ? 7.218 12.030 -6.497 1.00 91.75 104 GLY A C 1
ATOM 834 O O . GLY A 1 104 ? 8.326 12.239 -6.008 1.00 91.75 104 GLY A O 1
ATOM 835 N N . ILE A 1 105 ? 6.673 10.808 -6.514 1.00 91.50 105 ILE A N 1
ATOM 836 C CA . ILE A 1 105 ? 7.329 9.606 -5.982 1.00 91.50 105 ILE A CA 1
ATOM 837 C C . ILE A 1 105 ? 8.201 9.011 -7.087 1.00 91.50 105 ILE A C 1
ATOM 839 O O . ILE A 1 105 ? 7.720 8.304 -7.970 1.00 91.50 105 ILE A O 1
ATOM 843 N N . ASN A 1 106 ? 9.493 9.320 -7.039 1.00 88.56 106 ASN A N 1
ATOM 844 C CA . ASN A 1 106 ? 10.416 9.018 -8.136 1.00 88.56 106 ASN A CA 1
ATOM 845 C C . ASN A 1 106 ? 11.020 7.616 -8.064 1.00 88.56 106 ASN A C 1
ATOM 847 O O . ASN A 1 106 ? 11.473 7.087 -9.075 1.00 88.56 106 ASN A O 1
ATOM 851 N N . ASP A 1 107 ? 11.072 7.027 -6.873 1.00 86.06 107 ASP A N 1
ATOM 852 C CA . ASP A 1 107 ? 11.739 5.754 -6.657 1.00 86.06 107 ASP A CA 1
ATOM 853 C C . ASP A 1 107 ? 11.110 4.946 -5.513 1.00 86.06 107 ASP A C 1
ATOM 855 O O . ASP A 1 107 ? 10.237 5.400 -4.762 1.00 86.06 107 ASP A O 1
ATOM 859 N N . GLN A 1 108 ? 11.591 3.710 -5.370 1.00 86.62 108 GLN A N 1
ATOM 860 C CA . GLN A 1 108 ? 11.195 2.817 -4.281 1.00 86.62 108 GLN A CA 1
ATOM 861 C C . GLN A 1 108 ? 11.499 3.397 -2.892 1.00 86.62 108 GLN A C 1
ATOM 863 O O . GLN A 1 108 ? 10.840 3.040 -1.920 1.00 86.62 108 GLN A O 1
ATOM 868 N N . THR A 1 109 ? 12.493 4.281 -2.787 1.00 85.69 109 THR A N 1
ATOM 869 C CA . THR A 1 109 ? 12.933 4.913 -1.541 1.00 85.69 109 THR A CA 1
ATOM 870 C C . THR A 1 109 ? 11.838 5.826 -0.995 1.00 85.69 109 THR A C 1
ATOM 872 O O . THR A 1 109 ? 11.427 5.687 0.158 1.00 85.69 109 THR A O 1
ATOM 875 N N . MET A 1 110 ? 11.309 6.702 -1.850 1.00 89.25 110 MET A N 1
ATOM 876 C CA . MET A 1 110 ? 10.200 7.601 -1.529 1.00 89.25 110 MET A CA 1
ATOM 877 C C . MET A 1 110 ? 8.917 6.825 -1.218 1.00 89.25 110 MET A C 1
ATOM 879 O O . MET A 1 110 ? 8.195 7.148 -0.275 1.00 89.25 110 MET A O 1
ATOM 883 N N . LEU A 1 111 ? 8.645 5.751 -1.964 1.00 89.38 111 LEU A N 1
ATOM 884 C CA . LEU A 1 111 ? 7.498 4.890 -1.685 1.00 89.38 111 LEU A CA 1
ATOM 885 C C . LEU A 1 111 ? 7.618 4.193 -0.319 1.00 89.38 111 LEU A C 1
ATOM 887 O O . LEU A 1 111 ? 6.647 4.138 0.435 1.00 89.38 111 LEU A O 1
ATOM 891 N N . LEU A 1 112 ? 8.805 3.691 0.031 1.00 88.88 112 LEU A N 1
ATOM 892 C CA . LEU A 1 112 ? 9.068 3.110 1.349 1.00 88.88 112 LEU A CA 1
ATOM 893 C C . LEU A 1 112 ? 8.842 4.122 2.473 1.00 88.88 112 LEU A C 1
ATOM 895 O O . LEU A 1 112 ? 8.258 3.766 3.495 1.00 88.88 112 LEU A O 1
ATOM 899 N N . GLU A 1 113 ? 9.266 5.371 2.291 1.00 89.75 113 GLU A N 1
ATOM 900 C CA . GLU A 1 113 ? 9.037 6.440 3.265 1.00 89.75 113 GLU A CA 1
ATOM 901 C C . GLU A 1 113 ? 7.539 6.681 3.514 1.00 89.75 113 GLU A C 1
ATOM 903 O O . GLU A 1 113 ? 7.116 6.807 4.668 1.00 89.75 113 GLU A O 1
ATOM 908 N N . ILE A 1 114 ? 6.713 6.642 2.463 1.00 91.50 114 ILE A N 1
ATOM 909 C CA . ILE A 1 114 ? 5.249 6.718 2.585 1.00 91.50 114 ILE A CA 1
ATOM 910 C C . ILE A 1 114 ? 4.708 5.539 3.401 1.00 91.50 114 ILE A C 1
ATOM 912 O O . ILE A 1 114 ? 3.913 5.747 4.322 1.00 91.50 114 ILE A O 1
ATOM 916 N N . ILE A 1 115 ? 5.159 4.311 3.121 1.00 92.19 115 ILE A N 1
ATOM 917 C CA . ILE A 1 115 ? 4.705 3.114 3.847 1.00 92.19 115 ILE A CA 1
ATOM 918 C C . ILE A 1 115 ? 5.115 3.186 5.327 1.00 92.19 115 ILE A C 1
ATOM 920 O O . ILE A 1 115 ? 4.301 2.912 6.207 1.00 92.19 115 ILE A O 1
ATOM 924 N N . VAL A 1 116 ? 6.346 3.604 5.632 1.00 91.44 116 VAL A N 1
ATOM 925 C CA . VAL A 1 116 ? 6.833 3.752 7.016 1.00 91.44 116 VAL A CA 1
ATOM 926 C C . VAL A 1 116 ? 6.075 4.856 7.756 1.00 91.44 116 VAL A C 1
ATOM 928 O O . VAL A 1 116 ? 5.663 4.665 8.901 1.00 91.44 116 VAL A O 1
ATOM 931 N N . THR A 1 117 ? 5.801 5.979 7.091 1.00 91.25 117 THR A N 1
ATOM 932 C CA . THR A 1 117 ? 4.972 7.062 7.642 1.00 91.25 117 THR A CA 1
ATOM 933 C C . THR A 1 117 ? 3.557 6.573 7.936 1.00 91.25 117 THR A C 1
ATOM 935 O O . THR A 1 117 ? 2.967 6.929 8.964 1.00 91.25 117 THR A O 1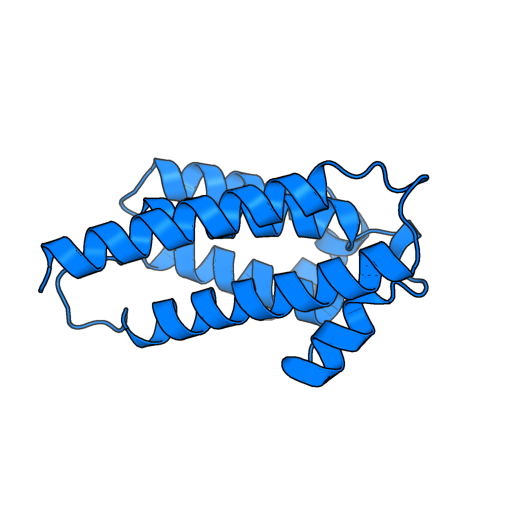
ATOM 938 N N . LYS A 1 118 ? 3.008 5.718 7.065 1.00 91.62 118 LYS A N 1
ATOM 939 C CA . LYS A 1 118 ? 1.697 5.102 7.256 1.00 91.62 118 LYS A CA 1
ATOM 940 C C . LYS A 1 118 ? 1.686 4.155 8.453 1.00 91.62 118 LYS A C 1
ATOM 942 O O . LYS A 1 118 ? 0.796 4.271 9.292 1.00 91.62 118 LYS A O 1
ATOM 947 N N . ILE A 1 119 ? 2.704 3.304 8.590 1.00 91.62 119 ILE A N 1
ATOM 948 C CA . ILE A 1 119 ? 2.891 2.428 9.756 1.00 91.62 119 ILE A CA 1
ATOM 949 C C . ILE A 1 119 ? 2.928 3.254 11.045 1.00 91.62 119 ILE A C 1
ATOM 951 O O . ILE A 1 119 ? 2.140 2.997 11.953 1.00 91.62 119 ILE A O 1
ATOM 955 N N . GLY A 1 120 ? 3.771 4.290 11.107 1.00 89.94 120 GLY A N 1
ATOM 956 C CA . GLY A 1 120 ? 3.870 5.157 12.284 1.00 89.94 120 GLY A CA 1
ATOM 957 C C . GLY A 1 120 ? 2.550 5.861 12.615 1.00 89.94 120 GLY A C 1
ATOM 958 O O . GLY A 1 120 ? 2.137 5.909 13.773 1.00 89.94 120 GLY A O 1
ATOM 959 N N . THR A 1 121 ? 1.836 6.347 11.594 1.00 89.38 121 THR A N 1
ATOM 960 C CA . THR A 1 121 ? 0.513 6.972 11.765 1.00 89.38 121 THR A CA 1
ATOM 961 C C . THR A 1 121 ? -0.506 5.973 12.320 1.00 89.38 121 THR A C 1
ATOM 963 O O . THR A 1 121 ? -1.256 6.307 13.237 1.00 89.38 121 THR A O 1
ATOM 966 N N . ASN A 1 122 ? -0.509 4.737 11.817 1.00 90.44 122 ASN A N 1
ATOM 967 C CA . ASN A 1 122 ? -1.434 3.702 12.263 1.00 90.44 122 ASN A CA 1
ATOM 968 C C . ASN A 1 122 ? -1.163 3.280 13.708 1.00 90.44 122 ASN A C 1
ATOM 970 O O . ASN A 1 122 ? -2.095 3.231 14.503 1.00 90.44 122 ASN A O 1
ATOM 974 N N . LEU A 1 123 ? 0.100 3.064 14.082 1.00 90.12 123 LEU A N 1
ATOM 975 C CA . LEU A 1 123 ? 0.464 2.746 15.466 1.00 90.12 123 LEU A CA 1
ATOM 976 C C . LEU A 1 123 ? 0.082 3.875 16.439 1.00 90.12 123 LEU A C 1
ATOM 978 O O . LEU A 1 123 ? -0.335 3.600 17.562 1.00 9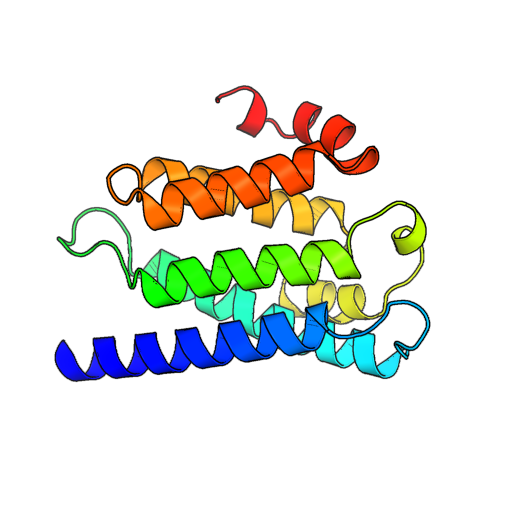0.12 123 LEU A O 1
ATOM 982 N N . LYS A 1 124 ? 0.172 5.139 16.001 1.00 86.75 124 LYS A N 1
ATOM 983 C CA . LYS A 1 124 ? -0.177 6.310 16.817 1.00 86.75 124 LYS A CA 1
ATOM 984 C C . LYS A 1 124 ? -1.687 6.492 17.004 1.00 86.75 124 LYS A C 1
ATOM 986 O O . LYS A 1 124 ? -2.126 6.760 18.116 1.00 86.75 124 LYS A O 1
ATOM 991 N N . ILE A 1 125 ? -2.470 6.407 15.927 1.00 84.38 125 ILE A N 1
ATOM 992 C CA . ILE A 1 125 ? -3.906 6.750 15.942 1.00 84.38 125 ILE A CA 1
ATOM 993 C C . ILE A 1 125 ? -4.772 5.533 16.294 1.00 84.38 125 ILE A C 1
ATOM 995 O O . ILE A 1 125 ? -5.760 5.647 17.016 1.00 84.38 125 ILE A O 1
ATOM 999 N N . TRP A 1 126 ? -4.387 4.348 15.820 1.00 87.69 126 TRP A N 1
ATOM 1000 C CA . TRP A 1 126 ? -5.174 3.120 15.924 1.00 87.69 126 TRP A CA 1
ATOM 1001 C C . TRP A 1 126 ? -4.697 2.177 17.033 1.00 87.69 126 TRP A C 1
ATOM 1003 O O . TRP A 1 126 ? -5.041 0.999 17.016 1.00 87.69 126 TRP A O 1
ATOM 1013 N N . GLY A 1 127 ? -3.956 2.682 18.026 1.00 85.06 127 GLY A N 1
ATOM 1014 C CA . GLY A 1 127 ? -3.372 1.891 19.122 1.00 85.06 127 GLY A CA 1
ATOM 1015 C C . GLY A 1 127 ? -4.359 1.004 19.895 1.00 85.06 127 GLY A C 1
ATOM 1016 O O . GLY A 1 127 ? -3.975 -0.049 20.394 1.00 85.06 127 GLY A O 1
ATOM 1017 N N . ALA A 1 128 ? -5.638 1.389 19.956 1.00 86.12 128 ALA A N 1
ATOM 1018 C CA . ALA A 1 128 ? -6.694 0.603 20.60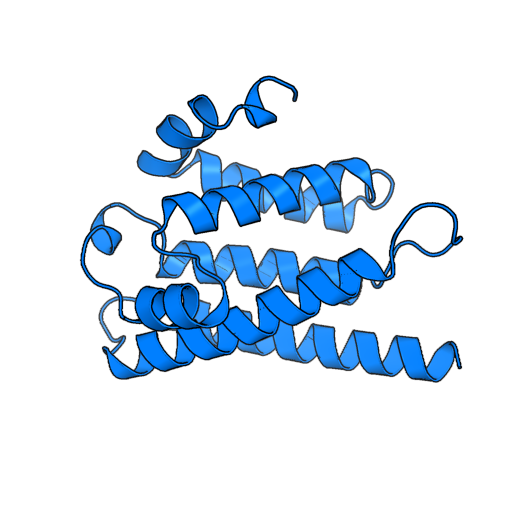1 1.00 86.12 128 ALA A CA 1
ATOM 1019 C C . ALA A 1 128 ? -7.330 -0.468 19.686 1.00 86.12 128 ALA A C 1
ATOM 1021 O O . ALA A 1 128 ? -8.042 -1.343 20.174 1.00 86.12 128 ALA A O 1
ATOM 1022 N N . ASN A 1 129 ? -7.099 -0.416 18.369 1.00 88.75 129 ASN A N 1
ATOM 1023 C CA . ASN A 1 129 ? -7.660 -1.363 17.408 1.00 88.75 129 ASN A CA 1
ATOM 1024 C C . ASN A 1 129 ? -6.654 -2.482 17.101 1.00 88.75 129 ASN A C 1
ATOM 1026 O O . ASN A 1 129 ? -5.810 -2.370 16.210 1.00 88.75 129 ASN A O 1
ATOM 1030 N N . THR A 1 130 ? -6.769 -3.596 17.824 1.00 91.62 130 THR A N 1
ATOM 1031 C CA . THR A 1 130 ? -5.848 -4.738 17.713 1.00 91.62 130 THR A CA 1
ATOM 1032 C C . THR A 1 130 ? -5.751 -5.304 16.293 1.00 91.62 130 THR A C 1
ATOM 1034 O O . THR A 1 130 ? -4.683 -5.758 15.890 1.00 91.62 130 THR A O 1
ATOM 1037 N N . ASN A 1 131 ? -6.830 -5.261 15.506 1.00 93.69 131 ASN A N 1
ATOM 1038 C CA . ASN A 1 131 ? -6.833 -5.774 14.137 1.00 93.69 131 ASN A CA 1
ATOM 1039 C C . ASN A 1 131 ? -5.934 -4.926 13.220 1.00 93.69 131 ASN A C 1
ATOM 1041 O O . ASN A 1 131 ? -5.042 -5.462 12.556 1.00 93.69 131 ASN A O 1
ATOM 1045 N N . ILE A 1 132 ? -6.099 -3.599 13.250 1.00 93.12 132 ILE A N 1
ATOM 1046 C CA . ILE A 1 132 ? -5.242 -2.667 12.502 1.00 93.12 132 ILE A CA 1
ATOM 1047 C C . ILE A 1 132 ? -3.791 -2.778 12.964 1.00 93.12 132 ILE A C 1
ATOM 1049 O O . ILE A 1 132 ? -2.893 -2.829 12.121 1.00 93.12 132 ILE A O 1
ATOM 1053 N N . ILE A 1 133 ? -3.549 -2.867 14.273 1.00 94.38 133 ILE A N 1
ATOM 1054 C CA . ILE A 1 133 ? -2.195 -3.002 14.821 1.00 94.38 133 ILE A CA 1
ATOM 1055 C C . ILE A 1 133 ? -1.531 -4.288 14.327 1.00 94.38 133 ILE A C 1
ATOM 1057 O O . ILE A 1 133 ? -0.432 -4.224 13.783 1.00 94.38 133 ILE A O 1
ATOM 1061 N N . ASN A 1 134 ? -2.210 -5.434 14.404 1.00 96.31 134 ASN A N 1
ATOM 1062 C CA . ASN A 1 134 ? -1.664 -6.707 13.930 1.00 96.31 134 ASN A CA 1
ATOM 1063 C C . ASN A 1 134 ? -1.302 -6.663 12.440 1.00 96.31 134 ASN A C 1
ATOM 1065 O O . ASN A 1 134 ? -0.235 -7.130 12.042 1.00 96.31 134 ASN A O 1
ATOM 1069 N N . ARG A 1 135 ? -2.165 -6.073 11.603 1.00 96.50 135 ARG A N 1
ATOM 1070 C CA . ARG A 1 135 ? -1.898 -5.924 10.163 1.00 96.50 135 ARG A CA 1
ATOM 1071 C C . ARG A 1 135 ? -0.778 -4.926 9.877 1.00 96.50 135 ARG A C 1
ATOM 1073 O O . ARG A 1 135 ? 0.045 -5.174 9.002 1.00 96.50 135 ARG A O 1
ATOM 1080 N N . THR A 1 136 ? -0.713 -3.839 10.638 1.00 95.06 136 THR A N 1
ATOM 1081 C CA . THR A 1 136 ? 0.341 -2.822 10.531 1.00 95.06 136 THR A CA 1
ATOM 1082 C C . THR A 1 136 ? 1.707 -3.398 10.906 1.00 95.06 136 THR A C 1
ATOM 1084 O O . THR A 1 136 ? 2.679 -3.203 10.181 1.00 95.06 136 THR A O 1
ATOM 1087 N N . VAL A 1 137 ? 1.782 -4.163 11.998 1.00 93.50 137 VAL A N 1
ATOM 1088 C CA . VAL A 1 137 ? 3.011 -4.844 12.430 1.00 93.50 137 VAL A CA 1
ATOM 1089 C C . VAL A 1 137 ? 3.414 -5.932 11.434 1.00 93.50 137 VAL A C 1
ATOM 1091 O O . VAL A 1 137 ? 4.598 -6.066 11.141 1.00 93.50 137 VAL A O 1
ATOM 1094 N N . ALA A 1 138 ? 2.456 -6.661 10.851 1.00 93.50 138 ALA A N 1
ATOM 1095 C CA . ALA A 1 138 ? 2.747 -7.614 9.780 1.00 93.50 138 ALA A CA 1
ATOM 1096 C C . ALA A 1 138 ? 3.376 -6.923 8.557 1.00 93.50 138 ALA A C 1
ATOM 1098 O O . ALA A 1 138 ? 4.414 -7.371 8.080 1.00 93.50 138 ALA A O 1
ATOM 1099 N N . LEU A 1 139 ? 2.819 -5.792 8.107 1.00 92.50 139 LEU A N 1
ATOM 1100 C CA . LEU A 1 139 ? 3.407 -4.986 7.031 1.00 92.50 139 LEU A CA 1
ATOM 1101 C C . LEU A 1 139 ? 4.814 -4.476 7.397 1.00 92.50 139 LEU A C 1
ATOM 1103 O O . LEU A 1 139 ? 5.716 -4.517 6.564 1.00 92.50 139 LEU A O 1
ATOM 1107 N N . PHE A 1 140 ? 5.032 -4.037 8.639 1.00 91.38 140 PHE A N 1
ATOM 1108 C CA . PHE A 1 140 ? 6.363 -3.644 9.110 1.00 91.38 140 PHE A CA 1
ATOM 1109 C C . PHE A 1 140 ? 7.360 -4.811 9.077 1.00 91.38 140 PHE A C 1
ATOM 1111 O O . PHE A 1 140 ? 8.487 -4.650 8.613 1.00 91.38 140 PHE A O 1
ATOM 1118 N N . ASN A 1 141 ? 6.942 -5.999 9.516 1.00 89.00 141 ASN A N 1
ATOM 1119 C CA . ASN A 1 141 ? 7.766 -7.201 9.458 1.00 89.00 141 ASN A CA 1
ATOM 1120 C C . ASN A 1 141 ? 8.089 -7.600 8.008 1.00 89.00 141 ASN A C 1
ATOM 1122 O O . ASN A 1 141 ? 9.234 -7.926 7.703 1.00 89.00 141 ASN A O 1
ATOM 1126 N N . ASP A 1 142 ? 7.116 -7.499 7.097 1.00 85.62 142 ASP A N 1
ATOM 1127 C CA . ASP A 1 142 ? 7.321 -7.751 5.666 1.00 85.62 142 ASP A CA 1
ATOM 1128 C C . ASP A 1 142 ? 8.384 -6.805 5.079 1.00 85.62 142 ASP A C 1
ATOM 1130 O O . ASP A 1 142 ? 9.225 -7.232 4.280 1.00 85.62 142 ASP A O 1
ATOM 1134 N N . LEU A 1 143 ? 8.386 -5.532 5.500 1.00 82.00 143 LEU A N 1
ATOM 1135 C CA . LEU A 1 143 ? 9.440 -4.577 5.155 1.00 82.00 143 LEU A CA 1
ATOM 1136 C C . LEU A 1 143 ? 10.784 -5.004 5.744 1.00 82.00 143 LEU A C 1
ATOM 1138 O O . LEU A 1 143 ? 11.756 -5.103 5.004 1.00 82.00 143 LEU A O 1
ATOM 1142 N N . ALA A 1 144 ? 10.850 -5.304 7.040 1.00 77.62 144 ALA A N 1
ATOM 1143 C CA . ALA A 1 144 ? 12.088 -5.692 7.716 1.00 77.62 144 ALA A CA 1
ATOM 1144 C C . ALA A 1 144 ? 12.689 -7.017 7.203 1.00 77.62 144 ALA A C 1
ATOM 1146 O O . ALA A 1 144 ? 13.881 -7.250 7.357 1.00 77.62 144 ALA A O 1
ATOM 1147 N N . ALA A 1 145 ? 11.911 -7.883 6.556 1.00 72.00 145 ALA A N 1
ATOM 1148 C CA . ALA A 1 145 ? 12.430 -9.108 5.949 1.00 72.00 145 ALA A CA 1
ATOM 1149 C C . ALA A 1 145 ? 13.170 -8.874 4.610 1.00 72.00 145 ALA A C 1
ATOM 1151 O O . ALA A 1 145 ? 13.895 -9.753 4.147 1.00 72.00 145 ALA A O 1
ATOM 1152 N N . GLY A 1 146 ? 13.005 -7.710 3.962 1.00 66.56 146 GLY A N 1
ATOM 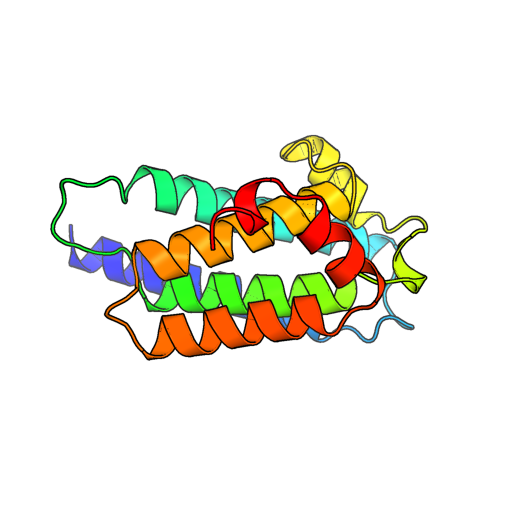1153 C CA . GLY A 1 146 ? 13.688 -7.378 2.703 1.00 66.56 146 GLY A CA 1
ATOM 1154 C C . GLY A 1 146 ? 15.078 -6.770 2.927 1.00 66.56 146 GLY A C 1
ATOM 1155 O O . GLY A 1 146 ? 15.201 -5.735 3.579 1.00 66.56 146 GLY A O 1
ATOM 1156 N N . TYR A 1 147 ? 16.125 -7.360 2.340 1.00 53.09 147 TYR A N 1
ATOM 1157 C CA . TYR A 1 147 ? 17.535 -6.973 2.547 1.00 53.09 147 TYR A CA 1
ATOM 1158 C C . TYR A 1 147 ? 17.824 -5.479 2.250 1.00 53.09 147 TYR A C 1
ATOM 1160 O O . TYR A 1 147 ? 18.586 -4.823 2.965 1.00 53.09 147 TYR A O 1
ATOM 1168 N N . SER A 1 148 ? 17.151 -4.897 1.248 1.00 55.06 148 SER A N 1
ATOM 1169 C CA . SER A 1 148 ? 17.222 -3.466 0.9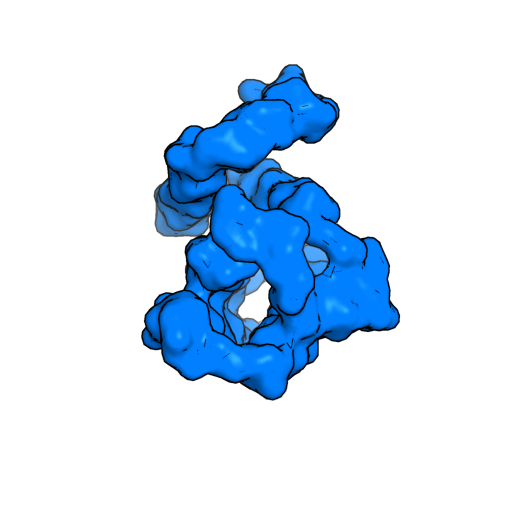01 1.00 55.06 148 SER A CA 1
ATOM 1170 C C . SER A 1 148 ? 16.428 -2.565 1.861 1.00 55.06 148 SER A C 1
ATOM 1172 O O . SER A 1 148 ? 16.877 -1.470 2.211 1.00 55.06 148 SER A O 1
ATOM 1174 N N . SER A 1 149 ? 15.282 -3.042 2.344 1.00 55.25 149 SER A N 1
ATOM 1175 C CA . SER A 1 149 ? 14.381 -2.320 3.244 1.00 55.25 149 SER A CA 1
ATOM 1176 C C . SER A 1 149 ? 14.975 -2.136 4.649 1.00 55.25 149 SER A C 1
ATOM 1178 O O . SER A 1 149 ? 14.832 -1.060 5.221 1.00 55.25 149 SER A O 1
ATOM 1180 N N . VAL A 1 150 ? 15.734 -3.104 5.181 1.00 56.19 150 VAL A N 1
ATOM 1181 C CA . VAL A 1 150 ? 16.410 -2.989 6.498 1.00 56.19 150 VAL A CA 1
ATOM 1182 C C . VAL A 1 150 ? 17.497 -1.917 6.501 1.00 56.19 150 VAL A C 1
ATOM 1184 O O . VAL A 1 150 ? 17.589 -1.101 7.422 1.00 56.19 150 VAL A O 1
ATOM 1187 N N . ARG A 1 151 ? 18.326 -1.878 5.450 1.00 55.34 151 ARG A N 1
ATOM 1188 C CA . ARG A 1 151 ? 19.386 -0.867 5.316 1.00 55.34 151 ARG A CA 1
ATOM 1189 C C . ARG A 1 151 ? 18.801 0.540 5.170 1.00 55.34 151 ARG A C 1
ATOM 1191 O O . ARG A 1 151 ? 19.457 1.507 5.564 1.00 55.34 151 ARG A O 1
ATOM 1198 N N . PHE A 1 152 ? 17.587 0.640 4.624 1.00 56.75 152 PHE A N 1
ATOM 1199 C CA . PHE A 1 152 ? 16.863 1.892 4.454 1.00 56.75 152 PHE A CA 1
ATOM 1200 C C . PHE A 1 152 ? 16.118 2.337 5.715 1.00 56.75 152 PHE A C 1
ATOM 1202 O O . PHE A 1 152 ? 16.243 3.498 6.086 1.00 56.75 152 PHE A O 1
ATOM 1209 N N . LEU A 1 153 ? 15.457 1.428 6.442 1.00 57.22 153 LEU A N 1
ATOM 1210 C CA . LEU A 1 153 ? 14.850 1.726 7.748 1.00 57.22 153 LEU A CA 1
ATOM 1211 C C . LEU A 1 153 ? 15.861 2.381 8.696 1.00 57.22 153 LEU A C 1
ATOM 1213 O O . LEU A 1 153 ? 15.534 3.344 9.375 1.00 57.22 153 LEU A O 1
ATOM 1217 N N . ARG A 1 154 ? 17.126 1.946 8.657 1.00 56.22 154 ARG A N 1
ATOM 1218 C CA . ARG A 1 154 ? 18.218 2.546 9.441 1.00 56.22 154 ARG A CA 1
ATOM 1219 C C . ARG A 1 154 ? 18.595 3.983 9.029 1.00 56.22 154 ARG A C 1
ATOM 1221 O O . ARG A 1 154 ? 19.303 4.651 9.773 1.00 56.22 154 ARG A O 1
ATOM 1228 N N . LYS A 1 155 ? 18.201 4.438 7.834 1.00 54.97 155 LYS A N 1
ATOM 1229 C CA . LYS A 1 155 ? 18.476 5.784 7.295 1.00 54.97 155 LYS A CA 1
ATOM 1230 C C . LYS A 1 155 ? 17.305 6.757 7.449 1.00 54.97 155 LYS A C 1
ATOM 1232 O O . LYS A 1 155 ? 17.544 7.961 7.428 1.00 54.97 155 LYS A O 1
ATOM 1237 N N . ILE A 1 156 ? 16.071 6.270 7.585 1.00 52.03 156 ILE A N 1
ATOM 1238 C CA . ILE A 1 156 ? 14.904 7.129 7.809 1.00 52.03 156 ILE A CA 1
ATOM 1239 C C . ILE A 1 156 ? 14.982 7.669 9.245 1.00 52.03 156 ILE A C 1
ATOM 1241 O O . ILE A 1 156 ? 14.960 6.896 10.201 1.00 52.03 156 ILE A O 1
ATOM 1245 N N . GLN A 1 157 ? 15.049 8.994 9.410 1.00 52.38 157 GLN A N 1
ATOM 1246 C CA . GLN A 1 157 ? 15.127 9.654 10.726 1.00 52.38 157 GLN A CA 1
ATOM 1247 C C . GLN A 1 157 ? 13.958 9.282 11.655 1.00 52.38 157 GLN A C 1
ATOM 1249 O O . GLN A 1 157 ? 14.116 9.262 12.870 1.00 52.38 157 GLN A O 1
ATOM 1254 N N . THR A 1 158 ? 12.799 8.911 11.110 1.00 51.44 158 THR A N 1
ATOM 1255 C CA . THR A 1 158 ? 11.616 8.491 11.877 1.00 51.44 158 THR A CA 1
ATOM 1256 C C . THR A 1 158 ? 11.814 7.171 12.631 1.00 51.44 158 THR A C 1
ATOM 1258 O O . THR A 1 158 ? 11.199 6.980 13.675 1.00 51.44 158 THR A O 1
ATOM 1261 N N . ALA A 1 159 ? 12.697 6.280 12.164 1.00 47.59 159 ALA A N 1
ATOM 1262 C CA . ALA A 1 159 ? 13.011 5.029 12.862 1.00 47.59 159 ALA A CA 1
ATOM 1263 C C . ALA A 1 159 ? 13.957 5.223 14.061 1.00 47.59 159 ALA A C 1
ATOM 1265 O O . ALA A 1 159 ? 14.166 4.284 14.819 1.00 47.59 159 ALA A O 1
ATOM 1266 N N . GLN A 1 160 ? 14.524 6.422 14.256 1.00 45.53 160 GLN A N 1
ATOM 1267 C CA . GLN A 1 160 ? 15.257 6.755 15.485 1.00 45.53 160 GLN A CA 1
ATOM 1268 C C . GLN A 1 160 ? 14.328 7.110 16.659 1.00 45.53 160 GLN A C 1
ATOM 1270 O O . GLN A 1 160 ? 14.817 7.285 17.772 1.00 45.53 160 GLN A O 1
ATOM 1275 N N . PHE A 1 161 ? 13.018 7.238 16.419 1.00 46.62 161 PHE A N 1
ATOM 1276 C CA . PHE A 1 161 ? 12.030 7.677 17.413 1.00 46.62 161 PHE A CA 1
ATOM 1277 C C . PHE A 1 161 ? 10.939 6.637 17.721 1.00 46.62 161 PHE A C 1
ATOM 1279 O O . PHE A 1 161 ? 9.970 6.968 18.405 1.00 46.62 161 PHE A O 1
ATOM 1286 N N . ILE A 1 162 ? 11.086 5.405 17.222 1.00 41.91 162 ILE A N 1
ATOM 1287 C CA . ILE A 1 162 ? 10.349 4.219 17.693 1.00 41.91 162 ILE A CA 1
ATOM 1288 C C . ILE A 1 162 ? 11.291 3.448 18.614 1.00 41.91 162 ILE A C 1
ATOM 1290 O O . ILE A 1 162 ? 10.839 3.058 19.711 1.00 41.91 162 ILE A O 1
#

Secondary structure (DSSP, 8-state):
-HHHHHHHHHHHHHHHHHHHHHHHHS-TTT--HHHHHHHHHHHHHHHHHHHHHHHHT-TTSS----HHHHHHHHHHHHHHHHHHSSGGGSS--THHHHHHHHH---SHHHHHHHHHHHHHHHHHH-TT-HHHHHHHHHHHHHHHTSHHHHHHHTTSGGGG--